Protein AF-A5GRD1-F1 (afdb_monomer)

Solvent-accessible surface area (backbone atoms only — not comparable to full-atom values): 3828 Å² total; per-residue (Å²): 139,80,90,76,83,66,75,82,70,83,64,74,66,62,87,93,56,56,38,24,39,33,29,40,88,87,70,56,70,48,78,35,72,32,70,68,49,43,52,50,52,35,67,78,40,78,75,43,48,74,42,75,48,77,67,76,72,89,123

Structure (mmCIF, N/CA/C/O backbone):
data_AF-A5GRD1-F1
#
_entry.id   AF-A5GRD1-F1
#
loop_
_atom_site.group_PDB
_atom_site.id
_atom_site.type_symbol
_atom_site.label_atom_id
_atom_site.label_alt_id
_atom_site.label_comp_id
_atom_site.label_asym_id
_atom_site.label_entity_id
_atom_site.label_seq_id
_atom_site.pdbx_PDB_ins_code
_atom_site.Cartn_x
_atom_site.Cartn_y
_atom_site.Cartn_z
_atom_site.occupancy
_atom_site.B_iso_or_equiv
_atom_site.auth_seq_id
_atom_site.auth_comp_id
_atom_site.auth_asym_id
_atom_site.auth_atom_id
_atom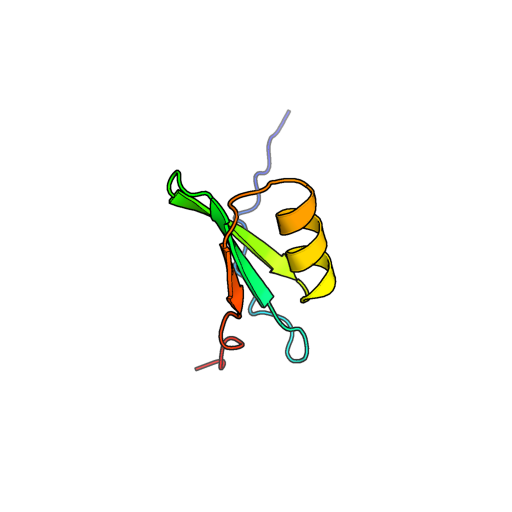_site.pdbx_PDB_model_num
ATOM 1 N N . MET A 1 1 ? -26.170 2.330 -24.659 1.00 48.25 1 MET A N 1
ATOM 2 C CA . MET A 1 1 ? -25.874 0.897 -24.423 1.00 48.25 1 MET A CA 1
ATOM 3 C C . MET A 1 1 ? -24.826 0.514 -25.455 1.00 48.25 1 MET A C 1
ATOM 5 O O . MET A 1 1 ? -25.076 0.763 -26.620 1.00 48.25 1 MET A O 1
ATOM 9 N N . SER A 1 2 ? -23.596 0.162 -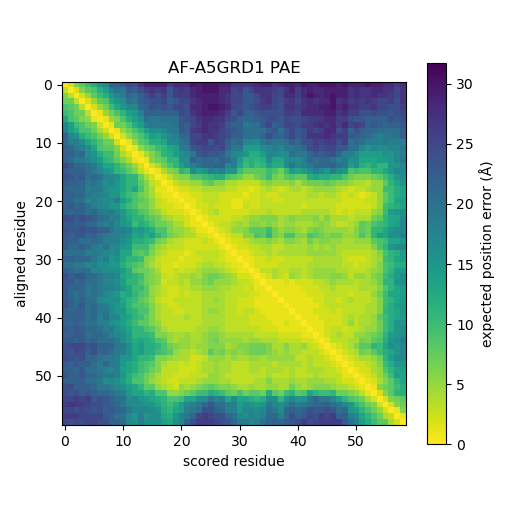25.087 1.00 42.50 2 SER A N 1
ATOM 10 C CA . SER A 1 2 ? -23.270 -1.060 -24.345 1.00 42.50 2 SER A CA 1
ATOM 11 C C . SER A 1 2 ? -22.039 -0.890 -23.447 1.00 42.50 2 SER A C 1
ATOM 13 O O . SER A 1 2 ? -21.080 -0.220 -23.811 1.00 42.50 2 SER A O 1
ATOM 15 N N . ASN A 1 3 ? -22.114 -1.50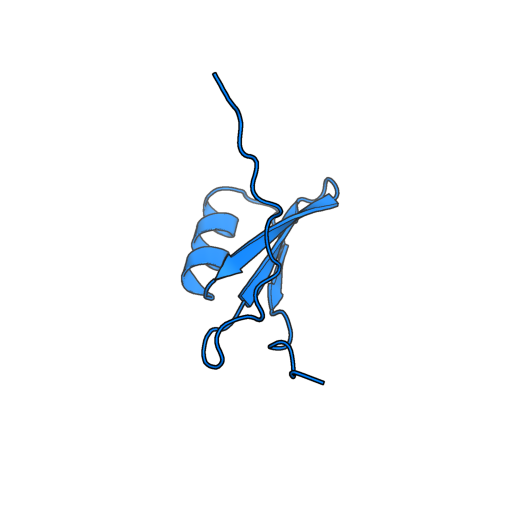6 -22.266 1.00 51.88 3 ASN A N 1
ATOM 16 C CA . ASN A 1 3 ? -21.009 -1.743 -21.342 1.00 51.88 3 ASN A CA 1
ATOM 17 C C . ASN A 1 3 ? -19.894 -2.534 -22.039 1.00 51.88 3 ASN A C 1
ATOM 19 O O . ASN A 1 3 ? -20.086 -3.712 -22.330 1.00 51.88 3 ASN A O 1
ATOM 23 N N . GLU A 1 4 ? -18.717 -1.942 -22.197 1.00 49.38 4 GLU A N 1
ATOM 24 C CA . GLU A 1 4 ? -17.478 -2.693 -22.401 1.00 49.38 4 GLU A CA 1
ATOM 25 C C . GLU A 1 4 ? -16.628 -2.541 -21.139 1.00 49.38 4 GLU A C 1
ATOM 27 O O . GLU A 1 4 ? -15.722 -1.713 -21.049 1.00 49.38 4 GLU A O 1
ATOM 32 N N . MET A 1 5 ? -16.960 -3.338 -20.118 1.00 49.59 5 MET A N 1
ATOM 33 C CA . MET A 1 5 ? -16.043 -3.624 -19.016 1.00 49.59 5 MET A CA 1
ATOM 34 C C . MET A 1 5 ? -14.877 -4.409 -19.612 1.00 49.59 5 MET A C 1
ATOM 36 O O . MET A 1 5 ? -14.882 -5.637 -19.670 1.00 49.59 5 MET A O 1
ATOM 40 N N . SER A 1 6 ? -13.903 -3.661 -20.128 1.00 47.81 6 SER A N 1
AT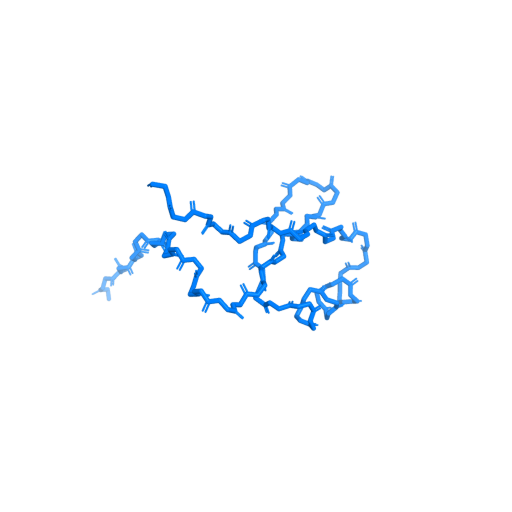OM 41 C CA . SER A 1 6 ? -12.621 -4.208 -20.537 1.00 47.81 6 SER A CA 1
ATOM 42 C C . SER A 1 6 ? -12.071 -4.988 -19.344 1.00 47.81 6 SER A C 1
ATOM 44 O O . SER A 1 6 ? -12.049 -4.434 -18.238 1.00 47.81 6 SER A O 1
ATOM 46 N N . PRO A 1 7 ? -11.657 -6.257 -19.515 1.00 48.28 7 PRO A N 1
ATOM 47 C CA . PRO A 1 7 ? -10.975 -6.967 -18.449 1.00 48.28 7 PRO A CA 1
ATOM 48 C C . PRO A 1 7 ? -9.829 -6.066 -18.008 1.00 48.28 7 PRO A C 1
ATOM 50 O O . PRO A 1 7 ? -9.093 -5.557 -18.858 1.00 48.28 7 PRO A O 1
ATOM 53 N N . ILE A 1 8 ? -9.738 -5.799 -16.703 1.00 50.09 8 ILE A N 1
ATOM 54 C CA . ILE A 1 8 ? -8.621 -5.066 -16.117 1.00 50.09 8 ILE A CA 1
ATOM 55 C C . ILE A 1 8 ? -7.408 -5.926 -16.447 1.00 50.09 8 ILE A C 1
ATOM 57 O O . ILE A 1 8 ? -7.116 -6.892 -15.745 1.00 50.09 8 ILE A O 1
ATOM 61 N N . LYS A 1 9 ? -6.771 -5.658 -17.593 1.00 47.81 9 LYS A N 1
ATOM 62 C CA . LYS A 1 9 ? -5.500 -6.262 -17.945 1.00 47.81 9 LYS A CA 1
ATOM 63 C C . LYS A 1 9 ? -4.634 -5.913 -16.756 1.00 47.81 9 LYS A C 1
ATOM 65 O O . LYS A 1 9 ? -4.412 -4.734 -16.486 1.00 47.81 9 LYS A O 1
ATOM 70 N N . LEU A 1 10 ? -4.221 -6.934 -16.017 1.00 49.38 10 LEU A N 1
ATOM 71 C CA . LEU A 1 10 ? -3.127 -6.835 -15.075 1.00 49.38 10 LEU A CA 1
ATOM 72 C C . LEU A 1 10 ? -1.893 -6.574 -15.948 1.00 49.38 10 LEU A C 1
ATOM 74 O O . LEU A 1 10 ? -1.130 -7.478 -16.250 1.00 49.38 10 LEU A O 1
ATOM 78 N N . THR A 1 11 ? -1.808 -5.372 -16.521 1.00 49.09 11 THR A N 1
ATOM 79 C CA . THR A 1 11 ? -0.637 -4.911 -17.242 1.00 49.09 11 THR A CA 1
ATOM 80 C C . THR A 1 11 ? 0.461 -4.960 -16.214 1.00 49.09 11 THR A C 1
ATOM 82 O O . THR A 1 11 ? 0.324 -4.307 -15.172 1.00 49.09 11 THR A O 1
ATOM 85 N N . ASP A 1 12 ? 1.488 -5.760 -16.490 1.00 51.66 12 ASP A N 1
ATOM 86 C CA . ASP A 1 12 ? 2.744 -5.691 -15.769 1.00 51.66 12 ASP A CA 1
ATOM 87 C C . ASP A 1 12 ? 3.040 -4.228 -15.463 1.00 51.66 12 ASP A C 1
ATOM 89 O O . ASP A 1 12 ? 2.930 -3.347 -16.326 1.00 51.66 12 ASP A O 1
ATOM 93 N N . ALA A 1 13 ? 3.278 -3.976 -14.181 1.00 52.12 13 ALA A N 1
ATOM 94 C CA . ALA A 1 13 ? 3.699 -2.687 -13.682 1.00 52.12 13 ALA A CA 1
ATOM 95 C C . ALA A 1 13 ? 4.797 -2.159 -14.621 1.00 52.12 13 ALA A C 1
ATOM 97 O O . ALA A 1 13 ? 5.824 -2.829 -14.710 1.00 52.12 13 ALA A O 1
ATOM 98 N N . PRO A 1 14 ? 4.621 -1.029 -15.341 1.00 53.62 14 PRO A N 1
ATOM 99 C CA . PRO A 1 14 ? 5.707 -0.427 -16.097 1.00 53.62 14 PRO A CA 1
ATOM 100 C C . PRO A 1 14 ? 6.959 -0.375 -15.222 1.00 53.62 14 PRO A C 1
ATOM 102 O O . PRO A 1 14 ? 6.925 0.181 -14.116 1.00 53.62 14 PRO A O 1
ATOM 105 N N . ASP A 1 15 ? 8.027 -1.001 -15.716 1.00 54.56 15 ASP A N 1
ATOM 106 C CA . ASP A 1 15 ? 9.317 -1.056 -15.042 1.00 54.56 15 ASP A CA 1
ATOM 107 C C . ASP A 1 15 ? 9.744 0.366 -14.650 1.00 54.56 15 ASP A C 1
ATOM 109 O O . ASP A 1 15 ? 9.695 1.300 -15.456 1.00 54.56 15 ASP A O 1
ATOM 113 N N . GLY A 1 16 ? 10.088 0.546 -13.373 1.00 60.31 16 GLY A N 1
ATOM 114 C CA . GLY A 1 16 ? 10.443 1.845 -12.794 1.00 60.31 16 GLY A CA 1
ATOM 115 C C . GLY A 1 16 ? 9.372 2.507 -11.919 1.00 60.31 16 GLY A C 1
ATOM 116 O O . GLY A 1 16 ? 9.663 3.532 -11.306 1.00 60.31 16 GLY A O 1
ATOM 117 N N . PHE A 1 17 ? 8.167 1.937 -11.791 1.00 66.44 17 PHE A N 1
ATOM 118 C CA . PHE A 1 17 ? 7.164 2.424 -10.834 1.00 66.44 17 PHE A CA 1
ATOM 119 C C . PHE A 1 17 ? 6.957 1.454 -9.669 1.00 66.44 17 PHE A C 1
ATOM 121 O O . PHE A 1 17 ? 6.708 0.267 -9.853 1.00 66.44 17 PHE A O 1
ATOM 128 N N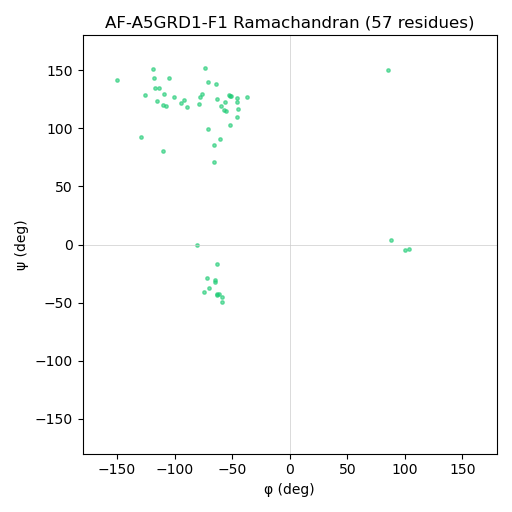 . GLU A 1 18 ? 7.027 1.974 -8.442 1.00 77.44 18 GLU A N 1
ATOM 129 C CA . GLU A 1 18 ? 6.717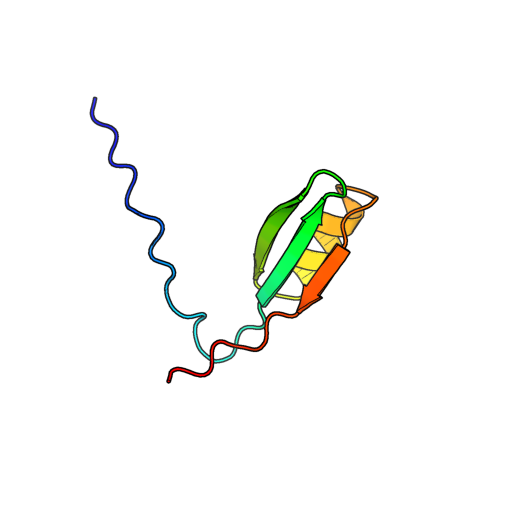 1.207 -7.236 1.00 77.44 18 GLU A CA 1
ATOM 130 C C . GLU A 1 18 ? 5.203 1.099 -7.059 1.00 77.44 18 GLU A C 1
ATOM 132 O O . GLU A 1 18 ? 4.503 2.110 -7.032 1.00 77.44 18 GLU A O 1
ATOM 137 N N . TYR A 1 19 ? 4.690 -0.117 -6.904 1.00 80.94 19 TYR A N 1
ATOM 138 C CA . TYR A 1 19 ? 3.277 -0.358 -6.627 1.00 80.94 19 TYR A CA 1
ATOM 139 C C . TYR A 1 19 ? 3.087 -0.744 -5.168 1.00 80.94 19 TYR A C 1
ATOM 141 O O . TYR A 1 19 ? 3.899 -1.461 -4.582 1.00 80.94 19 TYR A O 1
ATOM 149 N N . TYR A 1 20 ? 1.991 -0.281 -4.583 1.00 84.50 20 TYR A N 1
ATOM 150 C CA . TYR A 1 20 ? 1.629 -0.569 -3.205 1.00 84.50 20 TYR A CA 1
ATOM 151 C C . TYR A 1 20 ? 0.229 -1.158 -3.177 1.00 84.50 20 TYR A C 1
ATOM 153 O O . TYR A 1 20 ? -0.712 -0.611 -3.745 1.00 84.50 20 TYR A O 1
ATOM 161 N N . LYS A 1 21 ? 0.087 -2.291 -2.505 1.00 86.12 21 LYS A N 1
ATOM 162 C CA . LYS A 1 21 ? -1.200 -2.886 -2.185 1.00 86.12 21 LYS A CA 1
ATOM 163 C C . LYS A 1 21 ? -1.653 -2.319 -0.852 1.00 86.12 21 LYS A C 1
ATOM 165 O O . LYS A 1 21 ? -0.973 -2.511 0.147 1.00 86.12 21 LYS A O 1
ATOM 170 N N . VAL A 1 22 ? -2.778 -1.626 -0.836 1.00 87.19 22 VAL A N 1
ATOM 171 C CA . VAL A 1 22 ? -3.374 -1.073 0.374 1.00 87.19 22 VAL A CA 1
ATOM 172 C C . VAL A 1 22 ? -4.613 -1.885 0.720 1.00 87.19 22 VAL A C 1
ATOM 174 O O . VAL A 1 22 ? -5.524 -1.974 -0.099 1.00 87.19 22 VAL A O 1
ATOM 177 N N . CYS A 1 23 ? -4.631 -2.511 1.893 1.00 84.56 23 CYS A N 1
ATOM 178 C CA . CYS A 1 23 ? -5.734 -3.363 2.332 1.00 84.56 23 CYS A CA 1
ATOM 179 C C . CYS A 1 23 ? -6.476 -2.764 3.521 1.00 84.56 23 CYS A C 1
ATOM 181 O O . CYS A 1 23 ? -5.855 -2.328 4.492 1.00 84.56 23 CYS A O 1
ATOM 183 N N . ASP A 1 24 ? -7.800 -2.793 3.433 1.00 83.62 24 ASP A N 1
ATOM 184 C CA . ASP A 1 24 ? -8.731 -2.545 4.520 1.00 83.62 24 ASP A CA 1
ATOM 185 C C . ASP A 1 24 ? -8.757 -3.734 5.493 1.00 83.62 24 ASP A C 1
ATOM 187 O O . ASP A 1 24 ? -8.566 -4.883 5.077 1.00 83.62 24 ASP A O 1
ATOM 191 N N . PRO A 1 25 ? -9.059 -3.502 6.785 1.00 79.00 25 PRO A N 1
ATOM 192 C CA . PRO A 1 25 ? -9.196 -4.576 7.773 1.00 79.00 25 PRO A CA 1
ATOM 193 C C . PRO A 1 25 ? -10.347 -5.540 7.445 1.00 79.00 25 PRO A C 1
ATOM 195 O O . PRO A 1 25 ? -10.387 -6.656 7.952 1.00 79.00 25 PRO A O 1
ATOM 198 N N . GLN A 1 26 ? -11.264 -5.133 6.565 1.00 81.69 26 GLN A N 1
ATOM 199 C CA . GLN A 1 26 ? -12.344 -5.967 6.033 1.00 81.69 26 GLN A CA 1
ATOM 200 C C . GLN A 1 26 ? -11.890 -6.897 4.891 1.00 81.69 26 GLN A C 1
ATOM 202 O O . GLN A 1 26 ? -12.699 -7.649 4.356 1.00 81.69 26 GLN A O 1
ATOM 207 N N . GLY A 1 27 ? -10.612 -6.851 4.497 1.00 78.31 27 GLY A N 1
ATOM 208 C CA . GLY A 1 27 ? -10.042 -7.703 3.449 1.00 78.31 27 GLY A CA 1
ATOM 209 C C . GLY A 1 27 ? -10.167 -7.147 2.027 1.00 78.31 27 GLY A C 1
ATOM 210 O O . GLY A 1 27 ? -9.748 -7.808 1.078 1.00 78.31 27 GLY A O 1
ATOM 211 N N . VAL A 1 28 ? -10.700 -5.933 1.856 1.00 81.69 28 VAL A N 1
ATOM 212 C CA . VAL A 1 28 ? -10.727 -5.249 0.556 1.00 81.69 28 VAL A CA 1
ATOM 213 C C . VAL A 1 28 ? -9.352 -4.651 0.290 1.00 81.69 28 VAL A C 1
ATOM 215 O O . VAL A 1 28 ? -8.865 -3.838 1.066 1.00 81.69 28 VAL A O 1
ATOM 218 N N . CYS A 1 29 ? -8.707 -5.050 -0.803 1.00 83.25 29 CYS A N 1
ATOM 219 C CA . CYS A 1 29 ? -7.390 -4.541 -1.169 1.00 83.25 29 CYS A CA 1
ATOM 220 C C . CYS A 1 29 ? -7.444 -3.790 -2.495 1.00 83.25 29 CYS A C 1
ATOM 222 O O . CYS A 1 29 ? -7.986 -4.286 -3.481 1.00 83.25 29 CYS A O 1
ATOM 224 N N . ARG A 1 30 ? -6.804 -2.625 -2.534 1.00 82.31 30 ARG A N 1
ATOM 225 C CA . ARG A 1 30 ? -6.614 -1.804 -3.732 1.00 82.31 30 ARG A CA 1
ATOM 226 C C . ARG A 1 30 ? -5.131 -1.670 -4.039 1.00 82.31 30 ARG A C 1
ATOM 228 O O . ARG A 1 30 ? -4.314 -1.582 -3.128 1.00 82.31 30 ARG A O 1
ATOM 235 N N . VAL A 1 31 ? -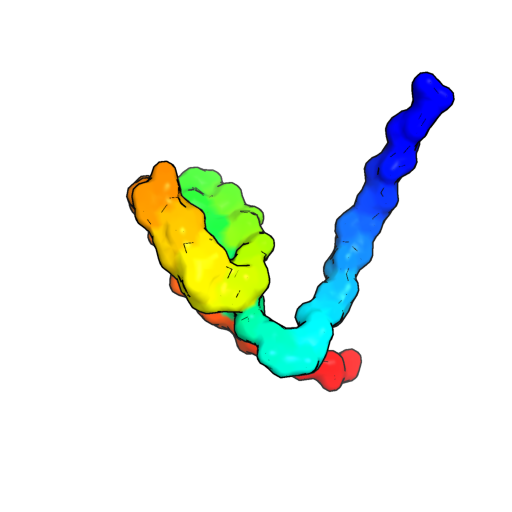4.770 -1.663 -5.316 1.00 84.12 31 VAL A N 1
ATOM 236 C CA . VAL A 1 31 ? -3.387 -1.429 -5.743 1.00 84.12 31 VAL A CA 1
ATOM 237 C C . VAL A 1 31 ? -3.274 0.012 -6.207 1.00 84.12 31 VAL A C 1
ATOM 239 O O . VAL A 1 31 ? -4.051 0.459 -7.046 1.00 84.12 31 VAL A O 1
ATOM 242 N N . VAL A 1 32 ? -2.311 0.733 -5.650 1.00 84.19 32 VAL A N 1
ATOM 243 C CA . VAL A 1 32 ? -2.005 2.115 -6.009 1.00 84.19 32 VAL A CA 1
ATOM 244 C C . VAL A 1 32 ? -0.585 2.208 -6.539 1.00 84.19 32 VAL A C 1
ATOM 246 O O . VAL A 1 32 ? 0.298 1.425 -6.177 1.00 84.19 32 VAL A O 1
ATOM 249 N N . ARG A 1 33 ? -0.372 3.177 -7.423 1.00 83.06 33 ARG A N 1
ATOM 250 C CA . ARG A 1 33 ? 0.925 3.450 -8.030 1.00 83.06 33 ARG A CA 1
ATOM 251 C C . ARG A 1 33 ? 1.630 4.542 -7.232 1.00 83.06 33 ARG A C 1
ATOM 253 O O . ARG A 1 33 ? 1.130 5.656 -7.129 1.00 83.06 33 ARG A O 1
ATOM 260 N N . GLY A 1 34 ? 2.813 4.228 -6.724 1.00 81.50 34 GLY A N 1
ATOM 261 C CA . GLY A 1 34 ? 3.673 5.139 -5.982 1.00 81.50 34 GLY A CA 1
ATOM 262 C C . GLY A 1 34 ? 3.343 5.224 -4.493 1.00 81.50 34 GLY A C 1
ATOM 263 O O . GLY A 1 34 ? 2.198 5.093 -4.057 1.00 81.50 34 GLY A O 1
ATOM 264 N N . PHE A 1 35 ? 4.379 5.491 -3.696 1.00 80.81 35 PHE A N 1
ATOM 265 C CA . PHE A 1 35 ? 4.257 5.623 -2.244 1.00 80.81 35 PHE A CA 1
ATOM 266 C C . PHE A 1 35 ? 3.399 6.827 -1.832 1.00 80.81 35 PHE A C 1
ATOM 268 O O . PHE A 1 35 ? 2.694 6.775 -0.828 1.00 80.81 35 PHE A O 1
ATOM 275 N N . GLN A 1 36 ? 3.423 7.901 -2.625 1.00 84.12 36 GLN A N 1
ATOM 276 C CA . GLN A 1 36 ? 2.645 9.111 -2.360 1.00 84.12 36 GLN A CA 1
ATOM 277 C C . GLN A 1 36 ? 1.137 8.840 -2.400 1.00 84.12 36 GLN A C 1
ATOM 279 O O . GLN A 1 36 ? 0.414 9.276 -1.505 1.00 84.12 36 GLN A O 1
ATOM 284 N N . GLU A 1 37 ? 0.676 8.067 -3.387 1.00 83.38 37 GLU A N 1
ATOM 285 C CA . GLU A 1 37 ? -0.736 7.696 -3.486 1.00 83.38 37 GLU A CA 1
ATOM 286 C C . GLU A 1 37 ? -1.128 6.715 -2.372 1.00 83.38 37 GLU A C 1
ATOM 288 O O . GLU A 1 37 ? -2.183 6.857 -1.759 1.00 83.38 37 GLU A O 1
ATOM 293 N N . ALA A 1 38 ? -0.239 5.779 -2.015 1.00 84.50 38 ALA A N 1
ATOM 294 C CA . ALA A 1 38 ? -0.447 4.897 -0.864 1.00 84.50 38 ALA A CA 1
ATOM 295 C C . ALA A 1 38 ? -0.623 5.676 0.444 1.00 84.50 38 ALA A C 1
ATOM 297 O O . ALA A 1 38 ? -1.558 5.403 1.197 1.00 84.50 38 ALA A O 1
ATOM 298 N N . GLN A 1 39 ? 0.220 6.682 0.692 1.00 86.19 39 GLN A N 1
ATOM 299 C CA . GLN A 1 39 ? 0.077 7.541 1.865 1.00 86.19 39 GLN A CA 1
ATOM 300 C C . GLN A 1 39 ? -1.224 8.332 1.855 1.00 86.19 39 GLN A C 1
ATOM 302 O O . GLN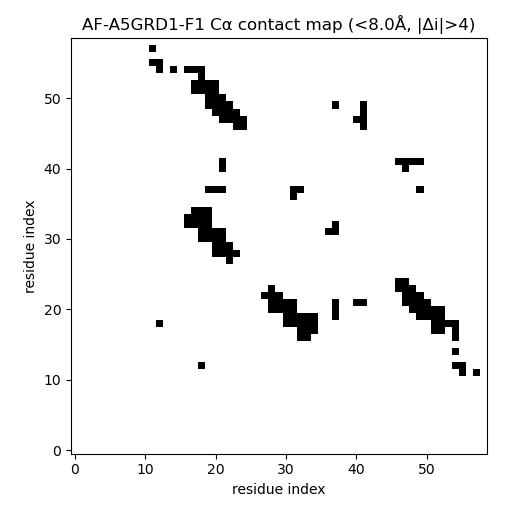 A 1 39 ? -1.861 8.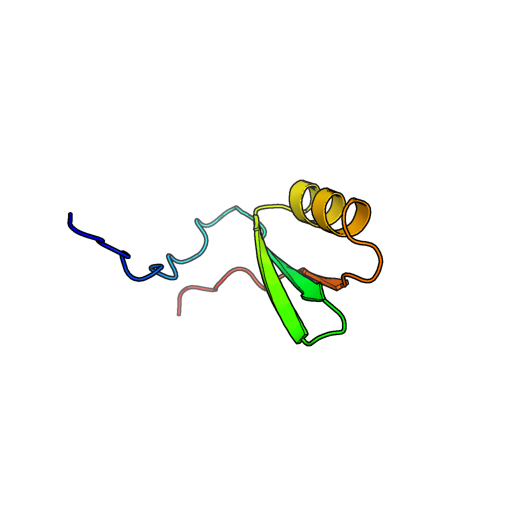458 2.899 1.00 86.19 39 GLN A O 1
ATOM 307 N N . ARG A 1 40 ? -1.610 8.891 0.703 1.00 87.75 40 ARG A N 1
ATOM 308 C CA . ARG A 1 40 ? -2.858 9.644 0.585 1.00 87.75 40 ARG A CA 1
ATOM 309 C C . ARG A 1 40 ? -4.046 8.762 0.949 1.00 87.75 40 ARG A C 1
ATOM 311 O O . ARG A 1 40 ? -4.831 9.131 1.815 1.00 87.75 40 ARG A O 1
ATOM 318 N N . VAL A 1 41 ? -4.099 7.569 0.370 1.00 85.00 41 VAL A N 1
ATOM 319 C CA . VAL A 1 41 ? -5.155 6.592 0.621 1.00 85.00 41 VAL A CA 1
ATOM 320 C C . VAL A 1 41 ? -5.191 6.165 2.094 1.00 85.00 41 VAL A C 1
ATOM 322 O O . VAL A 1 41 ? -6.264 6.135 2.688 1.00 85.00 41 VAL A O 1
ATOM 325 N N . MET A 1 42 ? -4.038 5.919 2.727 1.00 84.81 42 MET A N 1
ATOM 326 C CA . MET A 1 42 ? -3.969 5.613 4.166 1.00 84.81 42 MET A CA 1
ATOM 327 C C . MET A 1 42 ? -4.406 6.780 5.067 1.00 84.81 42 MET A C 1
ATOM 329 O O . MET A 1 42 ? -4.916 6.547 6.160 1.00 84.81 42 MET A O 1
ATOM 333 N N . LYS A 1 43 ? -4.200 8.033 4.638 1.00 85.88 43 LYS A N 1
ATOM 334 C CA . LYS A 1 43 ? -4.677 9.225 5.360 1.00 85.88 43 LYS A CA 1
ATOM 335 C C . LYS A 1 43 ? -6.182 9.427 5.203 1.00 85.88 43 LYS A C 1
ATOM 337 O O . LYS A 1 43 ? -6.843 9.794 6.166 1.00 85.88 43 LYS A O 1
ATOM 342 N N . GLU A 1 44 ? -6.709 9.206 4.001 1.00 85.94 44 GLU A N 1
ATOM 343 C CA . GLU A 1 44 ? -8.139 9.334 3.696 1.00 85.94 44 GLU A CA 1
ATOM 344 C C . GLU A 1 44 ? -8.961 8.194 4.315 1.00 85.94 44 GLU A C 1
ATOM 346 O O . GLU A 1 44 ? -10.130 8.376 4.642 1.00 85.94 44 GLU A O 1
ATOM 351 N N . THR A 1 45 ? -8.364 7.015 4.500 1.00 80.94 45 THR A N 1
ATOM 352 C CA . THR A 1 45 ? -9.010 5.862 5.135 1.00 80.94 45 THR A CA 1
ATOM 353 C C . THR A 1 45 ? -8.110 5.308 6.248 1.00 80.94 45 THR A C 1
ATOM 355 O O . THR A 1 45 ? -7.232 4.476 5.994 1.00 80.94 45 THR A O 1
ATOM 358 N N . PRO A 1 46 ? -8.295 5.764 7.498 1.00 76.75 46 PRO A N 1
ATOM 359 C CA . PRO A 1 46 ? -7.517 5.269 8.626 1.00 76.75 46 PRO A CA 1
ATOM 360 C C . PRO A 1 46 ? -7.799 3.779 8.875 1.00 76.75 46 PRO A C 1
ATOM 362 O O . PRO A 1 46 ? -8.941 3.331 8.820 1.00 76.75 46 PRO A O 1
ATOM 365 N N . GLY A 1 47 ? -6.744 3.009 9.156 1.00 79.31 47 GLY A N 1
ATOM 366 C CA . GLY A 1 47 ? -6.813 1.551 9.346 1.00 79.31 47 GLY A CA 1
ATOM 367 C C . GLY A 1 47 ? -6.383 0.730 8.127 1.00 79.31 47 GLY A C 1
ATOM 368 O O . GLY A 1 47 ? -6.262 -0.490 8.217 1.00 79.31 47 GLY A O 1
ATOM 369 N N . LEU A 1 48 ? -6.092 1.392 7.010 1.00 84.00 48 LEU A N 1
ATOM 370 C CA . LEU A 1 48 ? -5.479 0.775 5.844 1.00 84.00 48 LEU A CA 1
ATOM 371 C C . LEU A 1 48 ? -4.013 0.397 6.077 1.00 84.00 48 LEU A C 1
ATOM 373 O O . LEU A 1 48 ? -3.240 1.182 6.621 1.00 84.00 48 LEU A O 1
ATOM 377 N N . THR A 1 49 ? -3.603 -0.767 5.572 1.00 84.62 49 THR A N 1
ATOM 378 C CA . THR A 1 49 ? -2.195 -1.199 5.564 1.00 84.62 49 THR A CA 1
ATOM 379 C C . THR A 1 49 ? -1.645 -1.193 4.146 1.00 84.62 49 THR A C 1
ATOM 381 O O . THR A 1 49 ? -2.161 -1.917 3.297 1.00 84.62 49 THR A O 1
ATOM 384 N N . ALA A 1 50 ? -0.592 -0.411 3.884 1.00 82.69 50 ALA A N 1
ATOM 385 C CA . ALA A 1 50 ? 0.115 -0.429 2.606 1.00 82.69 50 ALA A CA 1
ATOM 386 C C . ALA A 1 50 ? 1.292 -1.412 2.631 1.00 82.69 50 ALA A C 1
ATOM 388 O O . ALA A 1 50 ? 2.204 -1.308 3.448 1.00 82.69 50 ALA A O 1
ATOM 389 N N . THR A 1 51 ? 1.305 -2.340 1.685 1.00 84.12 51 THR A N 1
ATOM 390 C CA . THR A 1 51 ? 2.389 -3.287 1.439 1.00 84.12 51 THR A CA 1
ATOM 391 C C . THR A 1 51 ? 2.979 -2.999 0.070 1.00 84.12 51 THR A C 1
ATOM 393 O O . THR A 1 51 ? 2.265 -3.018 -0.933 1.00 84.12 51 THR A O 1
ATOM 396 N N . LYS A 1 52 ? 4.286 -2.735 0.008 1.00 81.31 52 LYS A N 1
ATOM 397 C CA . LYS A 1 52 ? 4.984 -2.599 -1.272 1.00 81.31 52 LYS A CA 1
ATOM 398 C C . LYS A 1 52 ? 4.912 -3.930 -2.010 1.00 81.31 52 LYS A C 1
ATOM 400 O O . LYS A 1 52 ? 5.307 -4.961 -1.467 1.00 81.31 52 LYS A O 1
ATOM 405 N N . LEU A 1 53 ? 4.405 -3.905 -3.234 1.00 78.56 53 LEU A N 1
ATOM 406 C CA . LEU A 1 53 ? 4.466 -5.066 -4.099 1.00 78.56 53 LEU A CA 1
ATOM 407 C C . LEU A 1 53 ? 5.900 -5.171 -4.629 1.00 78.56 53 LEU A C 1
ATOM 409 O O . LEU A 1 53 ? 6.435 -4.161 -5.102 1.00 78.56 53 LEU A O 1
ATOM 413 N N . PRO A 1 54 ? 6.550 -6.348 -4.529 1.00 65.62 54 PRO A N 1
ATOM 414 C CA . PRO A 1 54 ? 7.783 -6.566 -5.265 1.00 65.62 54 PRO A CA 1
ATOM 415 C C . PRO A 1 54 ? 7.439 -6.307 -6.729 1.00 65.62 54 PRO A C 1
ATOM 417 O O . PRO A 1 54 ? 6.471 -6.882 -7.231 1.00 65.62 54 PRO A O 1
ATOM 420 N N . GLY A 1 55 ? 8.151 -5.367 -7.362 1.00 57.69 55 GLY A N 1
ATOM 421 C CA . GLY A 1 55 ? 7.961 -5.072 -8.781 1.00 57.69 55 GLY A CA 1
ATOM 422 C C . GLY A 1 55 ? 7.916 -6.401 -9.514 1.00 57.69 55 GLY A C 1
ATOM 423 O O . GLY A 1 55 ? 8.767 -7.252 -9.239 1.00 57.69 55 GLY A O 1
ATOM 424 N N . ALA A 1 56 ? 6.858 -6.620 -10.298 1.00 46.41 56 ALA A N 1
ATOM 425 C CA . ALA A 1 56 ? 6.667 -7.861 -11.025 1.00 46.41 56 ALA A CA 1
ATOM 426 C C . ALA A 1 56 ? 7.956 -8.116 -11.801 1.00 46.41 56 ALA A C 1
ATOM 428 O O . ALA A 1 56 ? 8.258 -7.428 -12.770 1.00 46.41 56 ALA A O 1
ATOM 429 N N . LYS A 1 57 ? 8.785 -9.036 -11.307 1.00 37.19 57 LYS A N 1
ATOM 430 C CA . LYS A 1 57 ? 9.929 -9.494 -12.064 1.00 37.19 57 LYS A CA 1
ATOM 431 C C . LYS A 1 57 ? 9.292 -10.312 -13.171 1.00 37.19 57 LYS A C 1
ATOM 433 O O . LYS A 1 57 ? 8.844 -11.426 -12.894 1.00 37.19 57 LYS A O 1
ATOM 438 N N . ALA A 1 58 ? 9.166 -9.711 -14.354 1.00 41.69 58 ALA A N 1
ATOM 439 C CA . ALA A 1 58 ? 8.743 -10.400 -15.560 1.00 41.69 58 ALA A CA 1
ATOM 440 C C . ALA A 1 58 ? 9.539 -11.710 -15.622 1.00 41.69 58 ALA A C 1
ATOM 442 O O . ALA A 1 58 ? 10.772 -11.694 -15.694 1.00 41.69 58 ALA A O 1
ATOM 443 N N . THR A 1 59 ? 8.839 -12.819 -15.406 1.00 39.22 59 THR A N 1
ATOM 444 C CA . THR A 1 59 ? 9.385 -14.175 -15.467 1.00 39.22 59 THR A CA 1
ATOM 445 C C . THR A 1 59 ? 8.874 -14.805 -16.742 1.00 39.22 59 THR A C 1
ATOM 447 O O . THR A 1 59 ? 7.680 -14.586 -17.045 1.00 39.22 59 THR A O 1
#

Foldseek 3Di:
DDDDPPPPPPPQDPPPWKKKWKAAPVGDIDIDIHPVVVVVVCVVPPRIDIDTDDRPPPD

pLDDT: mean 70.25, std 16.56, range [37.19, 87.75]

Mean predicted aligned error: 11.75 Å

Nearest PDB structures (foldseek):
  8u4b-assembly1_B  TM=4.465E-01  e=7.359E+00  Homo sapiens
  8r3m-assembly1_J  TM=3.204E-01  e=9.472E+00  Mycolicibacterium smegmatis MC2 155

Radius of gyration: 13.61 Å; Cα contacts (8 Å, |Δi|>4): 76; chains: 1; bounding box: 36×24×34 Å

Sequence (59 aa):
MSNEMSPIKLTDAPDGFEYYKVCDPQGVCRVVRGFQEAQRVMKETPGLTATKLPGAKAT

Secondary structure (DSSP, 8-state):
--------------TT--EEEEE-TTS-EEEEESHHHHHHHHHHSTT-EEEEPPP----